Protein 8T32 (pdb70)

Sequence (125 aa):
KFVYKEEHPFEKRRSEGEKIRKKYPDRVPVIVEKAPKARIGDLDKKYLVPSDLTVGQFYFLIRKRIHLRAEDALFFFVNNVIPPTSATMGQLYQEHHEEDFFLYIAYSDESVYSEVDGWLIIDLP

Secondary structure (DSSP, 8-state):
--HHHHHS-HHHHHHHHHHHHHH-TTEEEEEEEEPTT--S---S---EEETT-BHHHHHHHHHHHHT--TT---EEEBTTBPPPTTSBHHHHHHHH--TTS-EEEEEESSS--/-EETTEEB----

Structure (mmCIF, N/CA/C/O backbone):
data_8T32
#
_entry.id   8T32
#
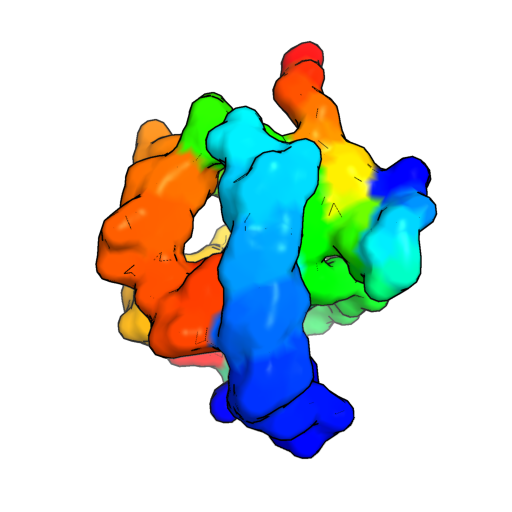_cell.length_a   44.179
_cell.length_b   44.179
_cell.length_c   128.859
_cell.angle_alpha   90.00
_cell.angle_beta   90.00
_cell.angle_gamma   90.00
#
_symmetry.space_group_name_H-M   'P 42 21 2'
#
loop_
_entity.id
_entity.type
_entity.pdbx_description
1 polymer 'Gamma-aminobutyric acid receptor-associated protein'
2 polymer 'LIR of DOR'
3 non-polymer 'TRIETHYLENE GLYCOL'
4 water water
#
loop_
_atom_site.group_PDB
_atom_site.id
_atom_site.type_symbol
_atom_site.label_atom_id
_atom_site.label_alt_id
_atom_site.label_comp_id
_atom_site.label_asym_id
_atom_site.label_entity_id
_atom_site.label_seq_id
_atom_site.pdbx_PDB_ins_code
_atom_site.Cartn_x
_atom_site.Cartn_y
_atom_site.Cartn_z
_atom_site.occupancy
_atom_site.B_iso_or_equiv
_atom_site.auth_seq_id
_atom_site.auth_comp_id
_atom_site.auth_asym_id
_atom_site.auth_atom_id
_atom_site.pdbx_PDB_model_num
ATOM 1 N N . LYS A 1 4 ? -4.259 -8.448 18.152 1.00 78.42 2 LYS A N 1
ATOM 2 C CA . LYS A 1 4 ? -3.995 -9.166 16.911 1.00 78.68 2 LYS A CA 1
ATOM 3 C C . LYS A 1 4 ? -3.055 -10.340 17.168 1.00 78.63 2 LYS A C 1
ATOM 4 O O . LYS A 1 4 ? -3.112 -11.360 16.479 1.00 81.11 2 LYS A O 1
ATOM 10 N N . PHE A 1 5 ? -2.192 -10.188 18.167 1.00 76.10 3 PHE A N 1
ATOM 11 C CA . PHE A 1 5 ? -1.252 -11.226 18.565 1.00 76.51 3 PHE A CA 1
ATOM 12 C C . PHE A 1 5 ? -1.837 -12.024 19.723 1.00 80.64 3 PHE A C 1
ATOM 13 O O . PHE A 1 5 ? -2.338 -11.444 20.692 1.00 80.86 3 PHE A O 1
ATOM 21 N N . VAL A 1 6 ? -1.771 -13.354 19.620 1.00 84.23 4 VAL A N 1
ATOM 22 C CA . VAL A 1 6 ? -2.251 -14.199 20.706 1.00 88.81 4 VAL A CA 1
ATOM 23 C C . VAL A 1 6 ? -1.370 -14.066 21.940 1.00 88.18 4 VAL A C 1
ATOM 24 O O . VAL A 1 6 ? -1.789 -14.441 23.041 1.00 91.56 4 VAL A O 1
ATOM 28 N N . TYR A 1 7 ? -0.155 -13.534 21.787 1.00 84.29 5 TYR A N 1
ATOM 29 C CA . TYR A 1 7 ? 0.692 -13.281 22.945 1.00 83.64 5 TYR A CA 1
ATOM 3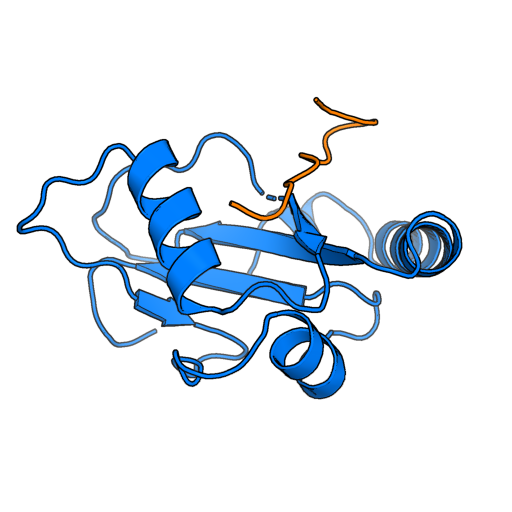0 C C . TYR A 1 7 ? 0.126 -12.167 23.815 1.00 82.07 5 TYR A C 1
ATOM 31 O O . TYR A 1 7 ? 0.270 -12.208 25.042 1.00 83.80 5 TYR A O 1
ATOM 40 N N . LYS A 1 8 ? -0.516 -11.168 23.204 1.00 79.28 6 LYS A N 1
ATOM 41 C CA . LYS A 1 8 ? -1.120 -10.093 23.984 1.00 78.41 6 LYS A CA 1
ATOM 42 C C . LYS A 1 8 ? -2.372 -10.560 24.714 1.00 83.23 6 LYS A C 1
ATOM 43 O O . LYS A 1 8 ? -2.704 -10.024 25.778 1.00 84.09 6 LYS A O 1
ATOM 49 N N . GLU A 1 9 ? -3.080 -11.545 24.162 1.00 86.72 7 GLU A N 1
ATOM 50 C CA . GLU A 1 9 ? -4.309 -12.012 24.791 1.00 91.71 7 GLU A CA 1
ATOM 51 C C . GLU A 1 9 ? -4.018 -12.964 25.944 1.00 95.40 7 GLU A C 1
ATOM 52 O O . GLU A 1 9 ? -4.735 -12.961 26.952 1.00 98.84 7 GLU A O 1
ATOM 58 N N . GLU A 1 10 ? -2.973 -13.778 25.818 1.00 95.06 8 GLU A N 1
ATOM 59 C CA . GLU A 1 10 ? -2.612 -14.740 26.849 1.00 99.01 8 GLU A CA 1
ATOM 60 C C . GLU A 1 10 ? -1.728 -14.145 27.938 1.00 96.32 8 GLU A C 1
ATOM 61 O O . GLU A 1 10 ? -1.522 -14.795 28.968 1.00 100.53 8 GLU A O 1
ATOM 67 N N . HIS A 1 11 ? -1.207 -12.936 27.739 1.00 89.80 9 HIS A N 1
ATOM 68 C CA . HIS A 1 11 ? -0.352 -12.275 28.721 1.00 86.94 9 HIS A CA 1
ATOM 69 C C . HIS A 1 11 ? -0.889 -10.869 28.945 1.00 83.19 9 HIS A C 1
ATOM 70 O O . HIS A 1 11 ? -0.963 -10.077 27.983 1.00 79.08 9 HIS A O 1
ATOM 77 N N . PRO A 1 12 ? -1.278 -10.511 30.170 1.00 84.65 10 PRO A N 1
ATOM 78 C CA . PRO A 1 12 ? -1.803 -9.163 30.412 1.00 81.96 10 PRO A CA 1
ATOM 79 C C . PRO A 1 12 ? -0.753 -8.101 30.129 1.00 73.32 10 PRO A C 1
ATOM 80 O O . PRO A 1 12 ? 0.453 -8.350 30.185 1.00 71.98 10 PRO A O 1
ATOM 84 N N . PHE A 1 13 ? -1.233 -6.894 29.817 1.00 87.36 11 PHE A N 1
ATOM 85 C CA . PHE A 1 13 ? -0.323 -5.806 29.470 1.00 85.56 11 PHE A CA 1
ATOM 86 C C . PHE A 1 13 ? 0.621 -5.481 30.621 1.00 88.40 11 PHE A C 1
ATOM 87 O O . PHE A 1 13 ? 1.785 -5.128 30.397 1.00 84.27 11 PHE A O 1
ATOM 95 N N . GLU A 1 14 ? 0.132 -5.582 31.859 1.00 92.99 12 GLU A N 1
ATOM 96 C CA . GLU A 1 14 ? 0.954 -5.234 33.013 1.00 96.67 12 GLU A CA 1
ATOM 97 C C . GLU A 1 14 ? 2.169 -6.145 33.120 1.00 95.09 12 GLU A C 1
ATOM 98 O O . GLU A 1 14 ? 3.278 -5.683 33.413 1.00 93.79 12 GLU A O 1
ATOM 104 N N . LYS A 1 15 ? 1.983 -7.445 32.878 1.00 91.47 13 LYS A N 1
ATOM 105 C CA . LYS A 1 15 ? 3.113 -8.366 32.918 1.00 90.56 13 LYS A CA 1
ATOM 106 C C . LYS A 1 15 ? 4.057 -8.133 31.747 1.00 85.88 13 LYS A C 1
ATOM 107 O O . LYS A 1 15 ? 5.278 -8.263 31.892 1.00 86.08 13 LYS A O 1
ATOM 113 N N . ARG A 1 16 ? 3.513 -7.786 30.579 1.00 82.11 14 ARG A N 1
ATOM 114 C CA . ARG A 1 16 ? 4.361 -7.526 29.420 1.00 77.92 14 ARG A CA 1
ATOM 115 C C . ARG A 1 16 ? 5.193 -6.267 29.625 1.00 79.10 14 ARG A C 1
ATOM 116 O O . ARG A 1 16 ? 6.404 -6.265 29.379 1.00 78.24 14 ARG A O 1
ATOM 124 N N . ARG A 1 17 ? 4.556 -5.185 30.077 1.00 81.54 15 ARG A N 1
ATOM 125 C CA . ARG A 1 17 ? 5.273 -3.929 30.272 1.00 83.26 15 ARG A CA 1
ATOM 126 C C . ARG A 1 17 ? 6.343 -4.066 31.347 1.00 87.02 15 ARG A C 1
ATOM 127 O O . ARG A 1 17 ? 7.446 -3.524 31.208 1.00 87.41 15 ARG A O 1
ATOM 135 N N . SER A 1 18 ? 6.038 -4.792 32.425 1.00 90.33 16 SER A N 1
ATOM 136 C CA . SER A 1 18 ? 7.029 -5.019 33.471 1.00 94.52 16 SER A CA 1
ATOM 137 C C . SER A 1 18 ? 8.207 -5.828 32.942 1.00 92.27 16 SER A C 1
ATOM 138 O O . SER A 1 18 ? 9.370 -5.457 33.141 1.00 94.24 16 SER A O 1
ATOM 141 N N . GLU A 1 19 ? 7.923 -6.942 32.259 1.00 94.40 17 GLU A N 1
ATOM 142 C CA . GLU A 1 19 ? 9.000 -7.754 31.703 1.00 93.13 17 GLU A CA 1
ATOM 143 C C . GLU A 1 19 ? 9.746 -7.014 30.600 1.00 90.49 17 GLU A C 1
ATOM 144 O O . GLU A 1 19 ? 10.965 -7.169 30.466 1.00 91.59 17 GLU A O 1
ATOM 150 N N . GLY A 1 20 ? 9.038 -6.206 29.807 1.00 87.28 18 GLY A N 1
ATOM 151 C CA . GLY A 1 20 ? 9.707 -5.428 28.775 1.00 84.89 18 GLY A CA 1
ATOM 152 C C . GLY A 1 20 ? 10.661 -4.400 29.351 1.00 88.94 18 GLY A C 1
ATOM 153 O O . GLY A 1 20 ? 11.736 -4.158 28.797 1.00 88.85 18 GLY A O 1
ATOM 154 N N . GLU A 1 21 ? 10.280 -3.784 30.471 1.00 93.20 19 GLU A N 1
ATOM 155 C CA . GLU A 1 21 ? 11.182 -2.866 31.159 1.00 97.43 19 GLU A CA 1
ATOM 156 C C . GLU A 1 21 ? 12.404 -3.602 31.695 1.00 100.72 19 GLU A C 1
ATOM 157 O O . GLU A 1 21 ? 13.531 -3.107 31.593 1.00 102.85 19 GLU A O 1
ATOM 163 N N . LYS A 1 22 ? 12.199 -4.796 32.256 1.00 94.50 20 LYS A N 1
ATOM 164 C CA . LYS A 1 22 ? 13.314 -5.554 32.817 1.00 97.84 20 LYS A CA 1
ATOM 165 C C . LYS A 1 22 ? 14.221 -6.107 31.724 1.00 94.39 20 LYS A C 1
ATOM 166 O O . LYS A 1 22 ? 15.443 -6.164 31.897 1.00 97.46 20 LYS A O 1
ATOM 172 N N . ILE A 1 23 ? 13.646 -6.518 30.592 1.00 88.54 21 ILE A N 1
ATOM 173 C CA . ILE A 1 23 ? 14.453 -7.092 29.518 1.00 85.40 21 ILE A CA 1
ATOM 174 C C . ILE A 1 23 ? 15.349 -6.030 28.891 1.00 85.50 21 ILE A C 1
ATOM 175 O O . ILE A 1 23 ? 16.514 -6.293 28.567 1.00 86.47 21 ILE A O 1
ATOM 180 N N . ARG A 1 24 ? 14.831 -4.810 28.723 1.00 85.05 22 ARG A N 1
ATOM 181 C CA . ARG A 1 24 ? 15.648 -3.720 28.203 1.00 85.94 22 ARG A CA 1
ATOM 182 C C . ARG A 1 24 ? 16.765 -3.322 29.160 1.00 92.60 22 ARG A C 1
ATOM 183 O O . ARG A 1 24 ? 17.720 -2.662 28.737 1.00 94.02 22 ARG A O 1
ATOM 191 N N . LYS A 1 25 ? 16.669 -3.706 30.433 1.00 97.21 23 LYS A N 1
ATOM 192 C CA . LYS A 1 25 ? 17.731 -3.457 31.402 1.00 104.64 23 LYS A CA 1
ATOM 193 C C . LYS A 1 25 ? 18.725 -4.609 31.479 1.00 106.27 23 LYS A C 1
ATOM 194 O O . LYS A 1 25 ? 19.925 -4.381 31.665 1.00 109.85 23 LYS A O 1
ATOM 200 N N . LYS A 1 26 ? 18.246 -5.847 31.341 1.00 103.32 24 LYS A N 1
ATOM 201 C CA . LYS A 1 26 ? 19.126 -7.007 31.433 1.00 105.76 24 LYS A CA 1
ATOM 202 C C . LYS A 1 26 ? 19.923 -7.227 30.154 1.00 103.47 24 LYS A C 1
ATOM 203 O O . LYS A 1 26 ? 21.052 -7.726 30.212 1.00 106.83 24 LYS A O 1
ATOM 209 N N . TYR A 1 27 ? 19.362 -6.866 29.001 1.00 97.33 25 TYR A N 1
ATOM 210 C CA . TYR A 1 27 ? 20.019 -7.033 27.705 1.00 94.02 25 TYR A CA 1
ATOM 211 C C . TYR A 1 27 ? 20.045 -5.683 27.002 1.00 92.70 25 TYR A C 1
ATOM 212 O O . TYR A 1 27 ? 19.240 -5.423 26.097 1.00 87.75 25 TYR A O 1
ATOM 221 N N . PRO A 1 28 ? 20.965 -4.794 27.391 1.00 97.93 26 PRO A N 1
ATOM 222 C CA . PRO A 1 28 ? 20.998 -3.458 26.775 1.00 97.25 26 PRO A CA 1
ATOM 223 C C . PRO A 1 28 ? 21.406 -3.468 25.313 1.00 93.31 26 PRO A C 1
ATOM 224 O O . PRO A 1 28 ? 21.044 -2.537 24.583 1.00 91.00 26 PRO A O 1
ATOM 228 N N . ASP A 1 29 ? 22.142 -4.481 24.861 1.00 92.85 27 ASP A N 1
ATOM 229 C CA . ASP A 1 29 ? 22.553 -4.587 23.468 1.00 89.37 27 ASP A CA 1
ATOM 230 C C . ASP A 1 29 ? 21.574 -5.392 22.622 1.00 8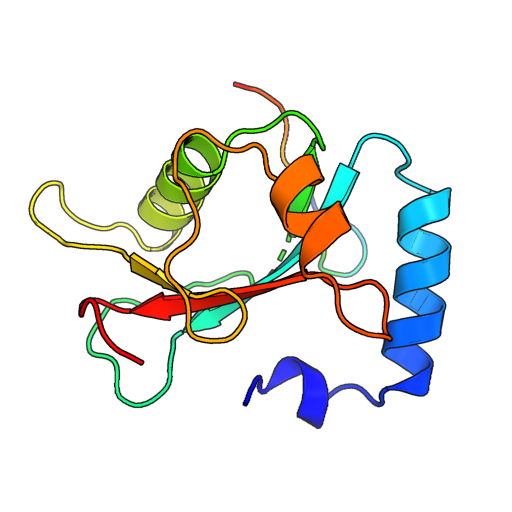2.49 27 ASP A C 1
ATOM 231 O O . ASP A 1 29 ? 21.859 -5.653 21.449 1.00 79.63 27 ASP A O 1
ATOM 236 N N . ARG A 1 30 ? 20.434 -5.786 23.184 1.00 80.24 28 ARG A N 1
ATOM 237 C CA . ARG A 1 30 ? 19.436 -6.564 22.466 1.00 74.38 28 ARG A CA 1
ATOM 238 C C . ARG A 1 30 ? 18.063 -5.933 22.647 1.00 71.83 28 ARG A C 1
ATOM 239 O O . ARG A 1 30 ? 17.837 -5.131 23.557 1.00 74.71 28 ARG A O 1
ATOM 247 N N . VAL A 1 31 ? 17.144 -6.305 21.760 1.00 66.81 29 VAL A N 1
ATOM 248 C CA . VAL A 1 31 ? 15.771 -5.809 21.806 1.00 64.52 29 VAL A CA 1
ATOM 249 C C . VAL A 1 31 ? 14.808 -6.992 21.785 1.00 61.64 29 VAL A C 1
ATOM 250 O O . VAL A 1 31 ? 15.036 -7.965 21.052 1.00 59.50 29 VAL A O 1
ATOM 254 N N . PRO A 1 32 ? 13.735 -6.964 22.580 1.00 62.04 30 PRO A N 1
ATOM 255 C CA . PRO A 1 32 ? 12.778 -8.082 22.580 1.00 60.24 30 PRO A CA 1
ATOM 256 C C . PRO A 1 32 ? 11.799 -7.969 21.418 1.00 56.40 30 PRO A C 1
ATOM 257 O O . PRO A 1 32 ? 11.228 -6.905 21.170 1.00 55.88 30 PRO A O 1
ATOM 261 N N . VAL A 1 33 ? 11.602 -9.081 20.709 1.00 54.23 31 VAL A N 1
ATOM 262 C CA . VAL A 1 33 ? 10.735 -9.134 19.538 1.00 51.11 31 VAL A CA 1
ATOM 263 C C . VAL A 1 33 ? 9.787 -10.317 19.675 1.00 50.94 31 VAL A C 1
ATOM 264 O O . VAL A 1 33 ? 10.200 -11.414 20.067 1.00 52.04 31 VAL A O 1
ATOM 268 N N . ILE A 1 34 ? 8.514 -10.093 19.354 1.00 50.10 32 ILE A N 1
ATOM 269 C CA . ILE A 1 34 ? 7.501 -11.143 19.323 1.00 57.20 32 ILE A CA 1
ATOM 270 C C . ILE A 1 34 ? 7.055 -11.313 17.876 1.00 54.26 32 ILE A C 1
ATOM 271 O O . ILE A 1 34 ? 6.604 -10.351 17.240 1.00 54.75 32 ILE A O 1
ATOM 276 N N . VAL A 1 35 ? 7.182 -12.532 17.356 1.00 52.77 33 VAL A N 1
ATOM 277 C CA . VAL A 1 35 ? 6.901 -12.834 15.955 1.00 49.04 33 VAL A CA 1
ATOM 278 C C . VAL A 1 35 ? 5.817 -13.900 15.899 1.00 49.81 33 VAL A C 1
ATOM 279 O O . VAL A 1 35 ? 5.991 -14.998 16.441 1.00 51.78 33 VAL A O 1
ATOM 283 N N . GLU A 1 36 ? 4.704 -13.580 15.243 1.00 49.81 34 GLU A N 1
ATOM 284 C CA . GLU A 1 36 ? 3.611 -14.519 15.041 1.00 51.79 34 GLU A CA 1
ATOM 285 C C . GLU A 1 36 ? 3.160 -14.471 13.588 1.00 51.43 34 GLU A C 1
ATOM 286 O O . GLU A 1 36 ? 3.437 -13.515 12.862 1.00 49.69 34 GLU A O 1
ATOM 292 N N . LYS A 1 37 ? 2.452 -15.516 13.170 1.00 53.87 35 LYS A N 1
ATOM 293 C CA . LYS A 1 37 ? 1.947 -15.573 11.806 1.00 54.66 35 LYS A CA 1
ATOM 294 C C . LYS A 1 37 ? 0.763 -14.629 11.646 1.00 56.13 35 LYS A C 1
ATOM 295 O O . LYS A 1 37 ? -0.140 -14.599 12.490 1.00 58.31 35 LYS A O 1
ATOM 301 N N . ALA A 1 38 ? 0.771 -13.855 10.563 1.00 59.64 36 ALA A N 1
ATOM 302 C CA . ALA A 1 38 ? -0.305 -12.912 10.312 1.00 61.52 36 ALA A CA 1
ATOM 303 C C . ALA A 1 38 ? -1.625 -13.658 10.124 1.00 66.18 36 ALA A C 1
ATOM 304 O O . ALA A 1 38 ? -1.642 -14.793 9.637 1.00 68.03 36 ALA A O 1
ATOM 306 N N . PRO A 1 39 ? -2.745 -13.050 10.515 1.00 68.84 37 PRO A N 1
ATOM 307 C CA . PRO A 1 39 ? -4.039 -13.721 10.346 1.00 74.03 37 PRO A CA 1
ATOM 308 C C . PRO A 1 39 ? -4.354 -13.956 8.876 1.00 76.41 37 PRO A C 1
ATOM 309 O O . PRO A 1 39 ? -4.009 -13.148 8.011 1.00 75.22 37 PRO A O 1
ATOM 313 N N . LYS A 1 40 ? -5.008 -15.088 8.602 1.00 80.56 38 LYS A N 1
ATOM 314 C CA . LYS A 1 40 ? -5.416 -15.469 7.247 1.00 84.31 38 LYS A CA 1
ATOM 315 C C . LYS A 1 40 ? -4.213 -15.554 6.309 1.00 80.65 38 LYS A C 1
ATOM 316 O O . LYS A 1 40 ? -4.214 -15.008 5.204 1.00 81.62 38 LYS A O 1
ATOM 322 N N . ALA A 1 41 ? -3.176 -16.253 6.763 1.00 76.96 39 ALA A N 1
ATOM 323 C CA . ALA A 1 41 ? -1.974 -16.479 5.977 1.00 73.86 39 ALA A CA 1
ATOM 324 C C . ALA A 1 41 ? -1.818 -17.966 5.693 1.00 76.56 39 ALA A C 1
ATOM 325 O O . ALA A 1 41 ? -2.267 -18.814 6.470 1.00 78.85 39 ALA A O 1
ATOM 327 N N . ARG A 1 42 ? -1.176 -18.273 4.569 1.00 76.78 40 ARG A N 1
ATOM 328 C CA . ARG A 1 42 ? -0.972 -19.646 4.110 1.00 80.36 40 ARG A CA 1
ATOM 329 C C . ARG A 1 42 ? 0.532 -19.880 3.992 1.00 76.52 40 ARG A C 1
ATOM 330 O O . ARG A 1 42 ? 1.116 -19.748 2.914 1.00 76.95 40 ARG A O 1
ATOM 338 N N . ILE A 1 43 ? 1.156 -20.234 5.115 1.00 73.44 41 ILE A N 1
ATOM 339 C CA . ILE A 1 43 ? 2.602 -20.417 5.180 1.00 70.18 41 ILE A CA 1
ATOM 340 C C . ILE A 1 43 ? 2.901 -21.285 6.396 1.00 70.37 41 ILE A C 1
ATOM 341 O O . ILE A 1 43 ? 2.057 -21.453 7.278 1.00 71.70 41 ILE A O 1
ATOM 346 N N . GLY A 1 44 ? 4.109 -21.848 6.438 1.00 70.01 42 GLY A N 1
ATOM 347 C CA . GLY A 1 44 ? 4.464 -22.761 7.508 1.00 71.95 42 GLY A CA 1
ATOM 348 C C . GLY A 1 44 ? 4.478 -22.093 8.870 1.00 68.26 42 GLY A C 1
ATOM 349 O O . GLY A 1 44 ? 4.601 -20.874 9.006 1.00 63.92 42 GLY A O 1
ATOM 350 N N . ASP A 1 45 ? 4.356 -22.927 9.900 1.00 71.01 43 ASP A N 1
ATOM 351 C CA . ASP A 1 45 ? 4.286 -22.449 11.273 1.00 69.11 43 ASP A CA 1
ATOM 352 C C . ASP A 1 45 ? 5.670 -22.102 11.809 1.00 66.39 43 ASP A C 1
ATOM 353 O O . ASP A 1 45 ? 6.684 -22.674 11.399 1.00 67.55 43 ASP A O 1
ATOM 358 N N . LEU A 1 46 ? 5.700 -21.152 12.737 1.00 65.26 44 LEU A N 1
ATOM 359 C CA . LEU A 1 46 ? 6.917 -20.757 13.433 1.00 63.83 44 LEU A CA 1
ATOM 360 C C . LEU A 1 46 ? 6.877 -21.315 14.849 1.00 66.75 44 LEU A C 1
ATOM 361 O O . LEU A 1 46 ? 5.908 -21.089 15.583 1.00 67.79 44 LEU A O 1
ATOM 366 N N . ASP A 1 47 ? 7.929 -22.041 15.229 1.00 68.80 45 ASP A N 1
ATOM 367 C CA . ASP A 1 47 ? 7.920 -22.747 16.507 1.00 72.87 45 ASP A CA 1
ATOM 368 C C . ASP A 1 47 ? 8.048 -21.782 17.681 1.00 71.84 45 ASP A C 1
ATOM 369 O O . ASP A 1 47 ? 7.227 -21.803 18.606 1.00 74.24 45 ASP A O 1
ATOM 374 N N . LYS A 1 48 ? 9.071 -20.933 17.669 1.00 69.47 46 LYS A N 1
ATOM 375 C CA . LYS A 1 48 ? 9.326 -20.001 18.759 1.00 69.19 46 LYS A CA 1
ATOM 376 C C . LYS A 1 48 ? 8.897 -18.599 18.354 1.00 64.63 46 LYS A C 1
ATOM 377 O O . LYS A 1 48 ? 9.057 -18.202 17.196 1.00 61.69 46 LYS A O 1
ATOM 383 N N . LYS A 1 49 ? 8.356 -17.848 19.309 1.00 64.65 47 LYS A N 1
ATOM 384 C CA . LYS A 1 49 ? 7.825 -16.522 18.999 1.00 61.66 47 LYS A CA 1
ATOM 385 C C . LYS A 1 49 ? 8.542 -15.393 19.735 1.00 61.10 47 LYS A C 1
ATOM 386 O O . LYS A 1 49 ? 8.365 -14.223 19.400 1.00 58.67 47 LYS A O 1
ATOM 404 N N . TYR A 1 51 ? 11.967 -13.587 20.755 1.00 63.20 49 TYR A N 1
ATOM 405 C CA . TYR A 1 51 ? 13.344 -13.439 20.290 1.00 63.25 49 TYR A CA 1
ATOM 406 C C . TYR A 1 51 ? 14.057 -12.244 20.923 1.00 65.26 49 TYR A C 1
ATOM 407 O O . TYR A 1 51 ? 13.530 -11.132 20.945 1.00 63.84 49 TYR A O 1
ATOM 416 N N . LEU A 1 52 ? 15.263 -12.482 21.430 1.00 69.33 50 LEU A N 1
ATOM 417 C CA . LEU A 1 52 ? 16.147 -11.432 21.933 1.00 72.56 50 LEU A CA 1
ATOM 418 C C . LEU A 1 52 ? 17.263 -11.261 20.906 1.00 72.15 50 LEU A C 1
ATOM 419 O O . LEU A 1 52 ? 18.276 -11.961 20.947 1.00 75.58 50 LEU A O 1
ATOM 424 N N . VAL A 1 53 ? 17.072 -10.324 19.983 1.00 68.84 51 VAL A N 1
ATOM 425 C CA . VAL A 1 53 ? 17.990 -10.152 18.859 1.00 67.86 51 VAL A CA 1
ATOM 426 C C . VAL A 1 53 ? 18.865 -8.925 19.093 1.00 70.85 51 VAL A C 1
ATOM 427 O O . VAL A 1 53 ? 18.409 -7.947 19.704 1.00 71.60 51 VAL A O 1
ATOM 431 N N . PRO A 1 54 ? 20.122 -8.937 18.644 1.00 73.54 52 PRO A N 1
ATOM 432 C CA . PRO A 1 54 ? 20.996 -7.780 18.866 1.00 77.76 52 PRO A CA 1
ATOM 433 C C . PRO A 1 54 ? 20.450 -6.524 18.203 1.00 74.77 52 PRO A C 1
ATOM 434 O O . PRO A 1 54 ? 19.807 -6.574 17.151 1.00 67.85 52 PRO A O 1
ATOM 438 N N . SER A 1 55 ? 20.722 -5.382 18.838 1.00 78.89 53 SER A N 1
ATOM 439 C CA . SER A 1 55 ? 20.222 -4.107 18.338 1.00 77.34 53 SER A CA 1
ATOM 440 C C . SER A 1 55 ? 20.804 -3.742 16.978 1.00 76.15 53 SER A C 1
ATOM 441 O O . SER A 1 55 ? 20.192 -2.956 16.249 1.00 73.41 53 SER A O 1
ATOM 444 N N . ASP A 1 56 ? 21.961 -4.293 16.615 1.00 78.75 54 ASP A N 1
ATOM 445 C CA . ASP A 1 56 ? 22.600 -3.992 15.342 1.00 78.36 54 ASP A CA 1
ATOM 446 C C . ASP A 1 56 ? 22.384 -5.081 14.299 1.00 73.87 54 ASP A C 1
ATOM 447 O O . ASP A 1 56 ? 23.005 -5.036 13.232 1.00 73.87 54 ASP A O 1
ATOM 452 N N . LEU A 1 57 ? 21.529 -6.058 14.584 1.00 70.70 55 LEU A N 1
ATOM 453 C CA . LEU A 1 57 ? 21.169 -7.049 13.580 1.00 66.79 55 LEU A CA 1
ATOM 454 C C . LEU A 1 57 ? 20.207 -6.424 12.578 1.00 62.44 55 LEU A C 1
ATOM 455 O O . LEU A 1 57 ? 19.258 -5.735 12.964 1.00 61.14 55 LEU A O 1
ATOM 460 N N . THR A 1 58 ? 20.457 -6.650 11.291 1.00 60.81 56 THR A N 1
ATOM 461 C CA . THR A 1 58 ? 19.598 -6.070 10.271 1.00 57.49 56 THR A CA 1
ATOM 462 C C . THR A 1 58 ? 18.282 -6.838 10.183 1.00 53.87 56 THR A C 1
ATOM 463 O O . THR A 1 58 ? 18.160 -7.973 10.650 1.00 53.97 56 THR A O 1
ATOM 467 N N . VAL A 1 59 ? 17.285 -6.191 9.576 1.00 51.48 57 VAL A N 1
ATOM 468 C CA . VAL A 1 59 ? 15.997 -6.843 9.364 1.00 48.82 57 VAL A CA 1
ATOM 469 C C . VAL A 1 59 ? 16.147 -8.016 8.403 1.00 48.59 57 VAL A C 1
ATOM 470 O O . VAL A 1 59 ? 15.488 -9.052 8.557 1.00 47.62 57 VAL A O 1
ATOM 474 N N . GLY A 1 60 ? 17.023 -7.879 7.405 1.00 50.18 58 GLY A N 1
ATOM 475 C CA . GLY A 1 60 ? 17.233 -8.964 6.462 1.00 50.56 58 GLY A CA 1
ATOM 476 C C . GLY A 1 60 ? 17.868 -10.186 7.099 1.00 52.37 58 GLY A C 1
ATOM 477 O O . GLY A 1 60 ? 17.570 -11.321 6.714 1.00 52.67 58 GLY A O 1
ATOM 478 N N . GLN A 1 61 ? 18.762 -9.975 8.068 1.00 54.30 59 GLN A N 1
ATOM 479 C CA . GLN A 1 61 ? 19.331 -11.101 8.800 1.00 56.30 59 GLN A CA 1
ATOM 480 C C . GLN A 1 61 ? 18.280 -11.770 9.679 1.00 54.71 59 GLN A C 1
ATOM 481 O O . GLN A 1 61 ? 18.227 -13.003 9.768 1.00 55.84 59 GLN A O 1
ATOM 487 N N . PHE A 1 62 ? 17.434 -10.974 10.333 1.00 52.76 60 PHE A N 1
ATOM 488 C CA . PHE A 1 62 ? 16.319 -11.547 11.079 1.00 51.93 60 PHE A CA 1
ATOM 489 C C . PHE A 1 62 ? 15.337 -12.240 10.143 1.00 50.23 60 PHE A C 1
ATOM 490 O O . PHE A 1 62 ? 14.779 -13.290 10.484 1.00 50.52 60 PHE A O 1
ATOM 498 N N . TYR A 1 63 ? 15.108 -11.660 8.962 1.00 49.08 61 TYR A N 1
ATOM 499 C CA . TYR A 1 63 ? 14.342 -12.342 7.924 1.00 48.53 61 TYR A CA 1
ATOM 500 C C . TYR A 1 63 ? 14.900 -13.736 7.663 1.00 50.52 61 TYR A C 1
ATOM 501 O O . TYR A 1 63 ? 14.161 -14.727 7.656 1.00 50.75 61 TYR A O 1
ATOM 510 N N . PHE A 1 64 ? 16.216 -13.826 7.447 1.00 52.81 62 PHE A N 1
ATOM 511 C CA . PHE A 1 64 ? 16.846 -15.111 7.159 1.00 56.13 62 PHE A CA 1
ATOM 512 C C . PHE A 1 64 ? 16.700 -16.079 8.328 1.00 58.13 62 PHE A C 1
ATOM 513 O O . PHE A 1 64 ? 16.509 -17.284 8.125 1.00 60.41 62 PHE A O 1
ATOM 521 N N . LEU A 1 65 ? 16.788 -15.572 9.560 1.00 57.83 63 LEU A N 1
ATOM 522 C CA . LEU A 1 65 ? 16.661 -16.444 10.726 1.00 59.81 63 LEU A CA 1
ATOM 523 C C . LEU A 1 65 ? 15.262 -17.037 10.821 1.00 58.07 63 LEU A C 1
ATOM 524 O O . LEU A 1 65 ? 15.102 -18.234 11.085 1.00 60.62 63 LEU A O 1
ATOM 529 N N . ILE A 1 66 ? 14.234 -16.214 10.609 1.00 54.42 64 ILE A N 1
ATOM 530 C CA . ILE A 1 66 ? 12.864 -16.712 10.669 1.00 53.71 64 ILE A CA 1
ATOM 531 C C . ILE A 1 66 ? 12.579 -17.633 9.488 1.00 54.35 64 ILE A C 1
ATOM 532 O O . ILE A 1 66 ? 11.845 -18.620 9.620 1.00 55.30 64 ILE A O 1
ATOM 537 N N . ARG A 1 67 ? 13.156 -17.333 8.321 1.00 53.92 65 ARG A N 1
ATOM 538 C CA . ARG A 1 67 ? 13.006 -18.216 7.167 1.00 55.55 65 ARG A CA 1
ATOM 539 C C . ARG A 1 67 ? 13.502 -19.620 7.484 1.00 59.70 65 ARG A C 1
ATOM 540 O O . ARG A 1 67 ? 12.839 -20.615 7.165 1.00 62.01 65 ARG A O 1
ATOM 548 N N . LYS A 1 68 ? 14.672 -19.719 8.117 1.00 61.60 66 LYS A N 1
ATOM 549 C CA . LYS A 1 68 ? 15.249 -21.027 8.407 1.00 66.91 66 LYS A CA 1
ATOM 550 C C . LYS A 1 68 ? 14.412 -21.792 9.428 1.00 68.45 66 LYS A C 1
ATOM 551 O O . LYS A 1 68 ? 14.273 -23.016 9.328 1.00 72.99 66 LYS A O 1
ATOM 557 N N . ARG A 1 69 ? 13.842 -21.091 10.411 1.00 65.61 67 ARG A N 1
ATOM 558 C CA . ARG A 1 69 ? 13.047 -21.773 11.430 1.00 67.57 67 ARG A CA 1
ATOM 559 C C . ARG A 1 69 ? 11.723 -22.278 10.869 1.00 68.10 67 ARG A C 1
ATOM 560 O O . ARG A 1 69 ? 11.235 -23.332 11.294 1.00 71.83 67 ARG A O 1
ATOM 568 N N . ILE A 1 70 ? 11.124 -21.546 9.926 1.00 65.25 68 ILE A N 1
ATOM 569 C CA . ILE A 1 70 ? 9.945 -22.045 9.219 1.00 66.80 68 ILE A CA 1
ATOM 570 C C . ILE A 1 70 ? 10.313 -23.081 8.169 1.00 70.89 68 ILE A C 1
ATOM 571 O O . ILE A 1 70 ? 9.424 -23.763 7.643 1.00 73.89 68 ILE A O 1
ATOM 576 N N . HIS A 1 71 ? 11.606 -23.236 7.872 1.00 69.12 69 HIS A N 1
ATOM 577 C CA . HIS A 1 71 ? 12.092 -24.191 6.873 1.00 74.24 69 HIS A CA 1
ATOM 578 C C . HIS A 1 71 ? 11.517 -23.881 5.492 1.00 72.79 69 HIS A C 1
ATOM 579 O O . HIS A 1 71 ? 11.108 -24.778 4.752 1.00 75.63 69 HIS A O 1
ATOM 586 N N . LEU A 1 72 ? 11.486 -22.598 5.144 1.00 68.81 70 LEU A N 1
ATOM 587 C CA . LEU A 1 72 ? 10.961 -22.186 3.852 1.00 67.51 70 LEU A CA 1
ATOM 588 C C . LEU A 1 72 ? 11.897 -22.611 2.728 1.00 72.91 70 LEU A C 1
ATOM 589 O O . LEU A 1 72 ? 13.116 -22.690 2.896 1.00 76.35 70 LEU A O 1
ATOM 594 N N . ARG A 1 73 ? 11.309 -22.897 1.571 1.00 74.41 71 ARG A N 1
ATOM 595 C CA . ARG A 1 73 ? 12.104 -23.158 0.385 1.00 79.53 71 ARG A CA 1
ATOM 596 C C . ARG A 1 73 ? 12.655 -21.846 -0.171 1.00 77.31 71 ARG A C 1
ATOM 597 O O . ARG A 1 73 ? 12.234 -20.751 0.210 1.00 71.88 71 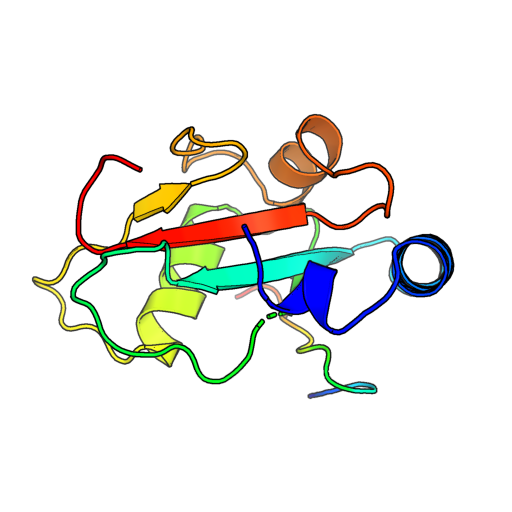ARG A O 1
ATOM 605 N N . ALA A 1 74 ? 13.618 -21.967 -1.087 1.00 82.27 72 ALA A N 1
ATOM 606 C CA . ALA A 1 74 ? 14.213 -20.780 -1.690 1.00 81.29 72 ALA A CA 1
ATOM 607 C C . ALA A 1 74 ? 13.210 -19.989 -2.518 1.00 77.31 72 ALA A C 1
ATOM 608 O O . ALA A 1 74 ? 13.399 -18.785 -2.718 1.00 74.46 72 ALA A O 1
ATOM 610 N N . GLU A 1 75 ? 12.148 -20.635 -2.995 1.00 77.61 73 GLU A N 1
ATOM 611 C CA . GLU A 1 7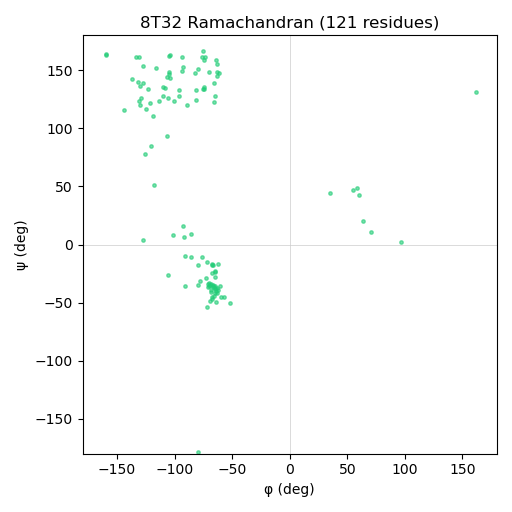5 ? 11.135 -19.987 -3.817 1.00 74.79 73 GLU A CA 1
ATOM 612 C C . GLU A 1 75 ? 9.985 -19.404 -3.008 1.00 68.87 73 GLU A C 1
ATOM 613 O O . GLU A 1 75 ? 9.163 -18.674 -3.572 1.00 66.17 73 GLU A O 1
ATOM 619 N N . ASP A 1 76 ? 9.902 -19.705 -1.716 1.00 67.20 74 ASP A N 1
ATOM 620 C CA . ASP A 1 76 ? 8.800 -19.221 -0.898 1.00 62.50 74 ASP A CA 1
ATOM 621 C C . ASP A 1 76 ? 9.057 -17.796 -0.424 1.00 58.53 74 ASP A C 1
ATOM 622 O O . ASP A 1 76 ? 10.197 -17.392 -0.180 1.00 59.32 74 ASP A O 1
ATOM 627 N N . ALA A 1 77 ? 7.975 -17.038 -0.288 1.00 54.88 75 ALA A N 1
ATOM 628 C CA . ALA A 1 77 ? 8.051 -15.659 0.161 1.00 51.54 75 ALA A CA 1
ATOM 629 C C . ALA A 1 77 ? 7.876 -15.569 1.671 1.00 49.27 75 ALA A C 1
ATOM 630 O O . ALA A 1 77 ? 7.230 -16.412 2.297 1.00 49.08 75 ALA A O 1
ATOM 632 N N . LEU A 1 78 ? 8.467 -14.527 2.251 1.00 47.71 76 LEU A N 1
ATOM 633 C CA . LEU A 1 78 ? 8.250 -14.183 3.649 1.00 45.69 76 LEU A CA 1
ATOM 634 C C . LEU A 1 78 ? 8.262 -12.668 3.757 1.00 43.36 76 LEU A C 1
ATOM 635 O O . LEU A 1 78 ? 9.280 -12.034 3.468 1.00 44.19 76 LEU A O 1
ATOM 640 N N . PHE A 1 79 ? 7.129 -12.093 4.147 1.00 41.07 77 PHE A N 1
ATOM 641 C CA . PHE A 1 79 ? 7.003 -10.663 4.387 1.00 39.71 77 PHE A CA 1
ATOM 642 C C . PHE A 1 79 ? 6.828 -10.434 5.879 1.00 39.34 77 PHE A C 1
ATOM 643 O O . PHE A 1 79 ? 6.059 -11.146 6.529 1.00 39.16 77 PHE A O 1
ATOM 651 N N . PHE A 1 80 ? 7.542 -9.451 6.418 1.00 39.51 78 PHE A N 1
ATOM 652 C CA . PHE A 1 80 ? 7.300 -8.981 7.772 1.00 39.33 78 PHE A CA 1
ATOM 653 C C . PHE A 1 80 ? 6.347 -7.794 7.740 1.00 39.33 78 PHE A C 1
ATOM 654 O O . PHE A 1 80 ? 6.319 -7.020 6.779 1.00 39.30 78 PHE A O 1
ATOM 662 N N . PHE A 1 81 ? 5.555 -7.665 8.801 1.00 39.52 79 PHE A N 1
ATOM 663 C CA . PHE A 1 81 ? 4.678 -6.516 8.994 1.00 40.04 79 PHE A CA 1
ATOM 664 C C . PHE A 1 81 ? 4.890 -5.987 10.403 1.00 41.51 79 PHE A C 1
ATOM 665 O O . PHE A 1 81 ? 4.750 -6.735 11.376 1.00 42.28 79 PHE A O 1
ATOM 673 N N . VAL A 1 82 ? 5.237 -4.708 10.509 1.00 42.07 80 VAL A N 1
ATOM 674 C CA . VAL A 1 82 ? 5.359 -4.018 11.786 1.00 44.22 80 VAL A CA 1
ATOM 675 C C . VAL A 1 82 ? 4.354 -2.877 11.762 1.00 45.86 80 VAL A C 1
ATOM 676 O O . VAL A 1 82 ? 4.526 -1.906 11.013 1.00 45.94 80 VAL A O 1
ATOM 680 N N . ASN A 1 83 ? 3.301 -2.995 12.573 1.00 47.59 81 ASN A N 1
ATOM 681 C CA . ASN A 1 83 ? 2.186 -2.047 12.562 1.00 49.86 81 ASN A CA 1
ATOM 682 C C . ASN A 1 83 ? 1.597 -1.917 11.157 1.00 48.15 81 ASN A C 1
ATOM 683 O O . ASN A 1 83 ? 1.373 -0.815 10.653 1.00 48.55 81 ASN A O 1
ATOM 688 N N . ASN A 1 84 ? 1.364 -3.068 10.522 1.00 46.43 82 ASN A N 1
ATOM 689 C CA . ASN A 1 84 ? 0.744 -3.220 9.206 1.00 46.11 82 ASN A CA 1
ATOM 690 C C . ASN A 1 84 ? 1.622 -2.749 8.053 1.00 44.55 82 ASN A C 1
ATOM 691 O O . ASN A 1 84 ? 1.133 -2.648 6.922 1.00 44.62 82 ASN A O 1
ATOM 696 N N . VAL A 1 85 ? 2.900 -2.469 8.290 1.00 43.59 83 VAL A N 1
ATOM 697 C CA . VAL A 1 85 ? 3.792 -1.941 7.265 1.00 43.02 83 VAL A CA 1
ATOM 698 C C . VAL A 1 85 ? 4.990 -2.868 7.131 1.00 41.76 83 VAL A C 1
ATOM 699 O O . VAL A 1 85 ? 5.580 -3.278 8.137 1.00 42.25 83 VAL A O 1
ATOM 703 N N . ILE A 1 86 ? 5.342 -3.200 5.893 1.00 40.80 84 ILE A N 1
ATOM 704 C CA . ILE A 1 86 ? 6.560 -3.954 5.614 1.00 39.98 84 ILE A CA 1
ATOM 705 C C . ILE A 1 86 ? 7.741 -3.070 5.996 1.00 40.88 84 ILE A C 1
ATOM 706 O O . ILE A 1 86 ? 7.862 -1.944 5.491 1.00 41.50 84 ILE A O 1
ATOM 711 N N . PRO A 1 87 ? 8.618 -3.521 6.886 1.00 41.33 85 PRO A N 1
ATOM 712 C CA . PRO A 1 87 ? 9.710 -2.668 7.353 1.00 42.76 85 PRO A CA 1
ATOM 713 C C . PRO A 1 87 ? 10.783 -2.521 6.290 1.00 43.05 85 PRO A C 1
ATOM 714 O O . PRO A 1 87 ? 10.880 -3.352 5.375 1.00 41.40 85 PRO A O 1
ATOM 718 N N . PRO A 1 88 ? 11.606 -1.475 6.375 1.00 45.74 86 PRO A N 1
ATOM 719 C CA . PRO A 1 88 ? 12.781 -1.394 5.497 1.00 48.11 86 PRO A CA 1
ATOM 720 C C . PRO A 1 88 ? 13.751 -2.520 5.820 1.00 49.78 8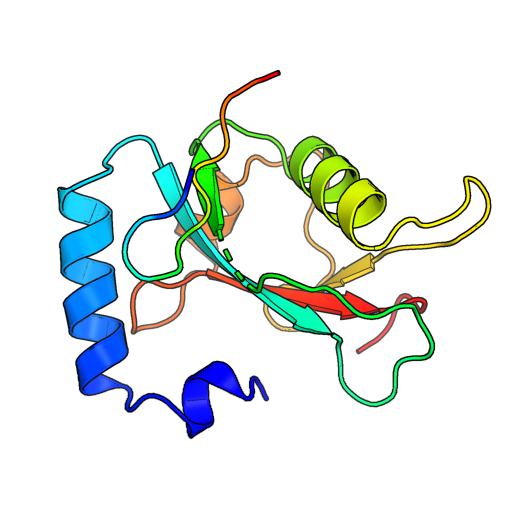6 PRO A C 1
ATOM 721 O O . PRO A 1 88 ? 14.133 -2.715 6.977 1.00 50.53 86 PRO A O 1
ATOM 725 N N . THR A 1 89 ? 14.143 -3.267 4.787 1.00 50.52 87 THR A N 1
ATOM 726 C CA . THR A 1 89 ? 15.010 -4.420 5.006 1.00 52.59 87 THR A CA 1
ATOM 727 C C . THR A 1 89 ? 16.419 -3.994 5.406 1.00 56.37 87 THR A C 1
ATOM 728 O O . THR A 1 89 ? 17.071 -4.682 6.200 1.00 58.31 87 THR A O 1
ATOM 732 N N . SER A 1 90 ? 16.893 -2.859 4.892 1.00 57.94 88 SER A N 1
ATOM 733 C CA . SER A 1 90 ? 18.229 -2.375 5.219 1.00 62.30 88 SER A CA 1
ATOM 734 C C . SER A 1 90 ? 18.342 -1.856 6.648 1.00 62.99 88 SER A C 1
ATOM 735 O O . SER A 1 90 ? 19.464 -1.682 7.138 1.00 67.06 88 SER A O 1
ATOM 738 N N . ALA A 1 91 ? 17.224 -1.603 7.323 1.00 59.69 89 ALA A N 1
ATOM 739 C CA . ALA A 1 91 ? 17.275 -1.102 8.687 1.00 60.40 89 ALA A CA 1
ATOM 740 C C . ALA A 1 91 ? 17.699 -2.207 9.652 1.00 60.94 89 ALA A C 1
ATOM 741 O O . ALA A 1 91 ? 17.632 -3.401 9.346 1.00 60.02 89 ALA A O 1
ATOM 743 N N . THR A 1 92 ? 18.150 -1.793 10.830 1.00 62.87 90 THR A N 1
ATOM 744 C CA . THR A 1 92 ? 18.507 -2.735 11.879 1.00 63.83 90 THR A CA 1
ATOM 745 C C . THR A 1 92 ? 17.317 -2.968 12.805 1.00 60.64 90 THR A C 1
ATOM 746 O O . THR A 1 92 ? 16.367 -2.182 12.850 1.00 58.47 90 THR A O 1
ATOM 750 N N . MET A 1 93 ? 17.378 -4.075 13.550 1.00 60.85 91 MET A N 1
ATOM 751 C CA . MET A 1 93 ? 16.315 -4.373 14.502 1.00 58.58 91 MET A CA 1
ATOM 752 C C . MET A 1 93 ? 16.254 -3.333 15.612 1.00 60.42 91 MET A C 1
ATOM 753 O O 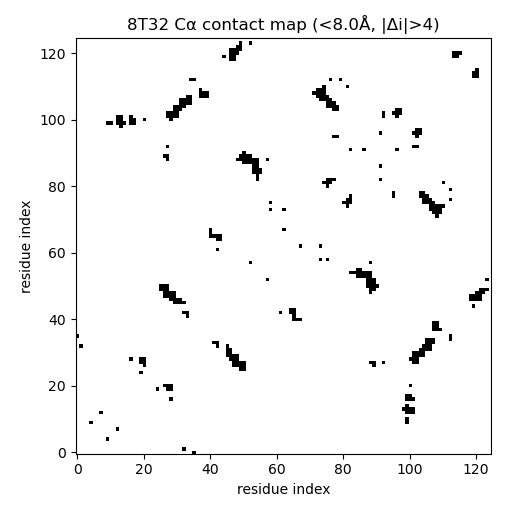. MET A 1 93 ? 15.184 -3.099 16.184 1.00 58.99 91 MET A O 1
ATOM 758 N N . GLY A 1 94 ? 17.385 -2.699 15.928 1.00 64.39 92 GLY A N 1
ATOM 759 C CA . GLY A 1 94 ? 17.365 -1.623 16.907 1.00 67.11 92 GLY A CA 1
ATOM 760 C C . GLY A 1 94 ? 16.604 -0.409 16.408 1.00 66.05 92 GLY A C 1
ATOM 761 O O . GLY A 1 94 ? 15.792 0.172 17.135 1.00 66.09 92 GLY A O 1
ATOM 762 N N . GLN A 1 95 ? 16.860 -0.008 15.159 1.00 65.63 93 GLN A N 1
ATOM 763 C CA . GLN A 1 95 ? 16.088 1.071 14.551 1.00 64.70 93 GLN A CA 1
ATOM 764 C C . GLN A 1 95 ? 14.609 0.714 14.494 1.00 60.83 93 GLN A C 1
ATOM 765 O O . GLN A 1 95 ? 13.745 1.531 14.835 1.00 60.94 93 GLN A O 1
ATOM 771 N N . LEU A 1 96 ? 14.301 -0.512 14.065 1.00 58.05 94 LEU A N 1
ATOM 772 C CA . LEU A 1 96 ? 12.913 -0.955 14.006 1.00 55.10 94 LEU A CA 1
ATOM 773 C C . LEU A 1 96 ? 12.280 -0.962 15.391 1.00 56.38 94 LEU A C 1
ATOM 774 O O . LEU A 1 96 ? 11.111 -0.591 15.551 1.00 55.58 94 LEU A O 1
ATOM 779 N N . TYR A 1 97 ? 13.038 -1.378 16.406 1.00 58.98 95 TYR A N 1
ATOM 780 C CA . TYR A 1 97 ? 12.514 -1.384 17.767 1.00 60.78 95 TYR A CA 1
ATOM 781 C C . TYR A 1 97 ? 12.316 0.034 18.285 1.00 64.69 95 TYR A C 1
ATOM 782 O O . TYR A 1 97 ? 11.252 0.366 18.820 1.00 65.03 95 TYR A O 1
ATOM 791 N N . GLN A 1 98 ? 13.333 0.885 18.133 1.00 68.47 96 GLN A N 1
ATOM 792 C CA . GLN A 1 98 ? 13.275 2.231 18.694 1.00 73.43 96 GLN A CA 1
ATOM 793 C C . GLN A 1 98 ? 12.151 3.064 18.094 1.00 73.38 96 GLN A C 1
ATOM 794 O O . GLN A 1 98 ? 11.772 4.086 18.677 1.00 76.64 96 GLN A O 1
ATOM 800 N N . GLU A 1 99 ? 11.604 2.648 16.954 1.00 70.34 97 GLU A N 1
ATOM 801 C CA . GLU A 1 99 ? 10.581 3.410 16.251 1.00 70.50 97 GLU A CA 1
ATOM 802 C C . GLU A 1 99 ? 9.184 2.822 16.370 1.00 68.55 97 GLU A C 1
ATOM 803 O O . GLU A 1 99 ? 8.206 3.568 16.276 1.00 70.02 97 GLU A O 1
ATOM 809 N N . HIS A 1 100 ? 9.062 1.511 16.590 1.00 65.68 98 HIS A N 1
ATOM 810 C CA . HIS A 1 100 ? 7.772 0.839 16.503 1.00 63.50 98 HIS A CA 1
ATOM 811 C C . HIS A 1 100 ? 7.412 0.020 17.738 1.00 64.22 98 HIS A C 1
ATOM 812 O O . HIS A 1 100 ? 6.375 -0.655 17.729 1.00 63.31 98 HIS A O 1
ATOM 819 N N . HIS A 1 101 ? 8.228 0.048 18.789 1.00 57.68 99 HIS A N 1
ATOM 820 C CA . HIS A 1 101 ? 7.926 -0.742 19.976 1.00 57.89 99 HIS A CA 1
ATOM 821 C C . HIS A 1 101 ? 6.656 -0.232 20.648 1.00 59.09 99 HIS A C 1
ATOM 822 O O . HIS A 1 101 ? 6.425 0.977 20.747 1.00 60.88 99 HIS A O 1
ATOM 829 N N . GLU A 1 102 ? 5.825 -1.164 21.107 1.00 58.40 100 GLU A N 1
ATOM 830 C CA . GLU A 1 102 ? 4.562 -0.803 21.730 1.00 59.60 100 GLU A CA 1
ATOM 831 C C . GLU A 1 102 ? 4.789 -0.370 23.177 1.00 61.91 100 GLU A C 1
ATOM 832 O O . GLU A 1 102 ? 5.918 -0.324 23.674 1.00 62.93 100 GLU A O 1
ATOM 838 N N . GLU A 1 103 ? 3.691 -0.051 23.866 1.00 63.07 101 GLU A N 1
ATOM 839 C CA . GLU A 1 103 ? 3.779 0.485 25.219 1.00 65.66 101 GLU A CA 1
ATOM 840 C C . GLU A 1 103 ? 4.308 -0.531 26.224 1.00 65.30 101 GLU A C 1
ATOM 841 O O . GLU A 1 103 ? 4.726 -0.139 27.319 1.00 68.04 101 GLU A O 1
ATOM 847 N N . ASP A 1 104 ? 4.296 -1.819 25.888 1.00 62.19 102 ASP A N 1
ATOM 848 C CA . ASP A 1 104 ? 4.901 -2.839 26.732 1.00 61.93 102 ASP A CA 1
ATOM 849 C C . ASP A 1 104 ? 6.391 -3.007 26.462 1.00 61.32 102 ASP A C 1
ATOM 850 O O . ASP A 1 104 ? 6.996 -3.957 26.969 1.00 61.44 102 ASP A O 1
ATOM 855 N N . PHE A 1 105 ? 6.982 -2.110 25.670 1.00 60.79 103 PHE A N 1
ATOM 856 C CA . PHE A 1 105 ? 8.396 -2.130 25.301 1.00 60.27 103 PHE A CA 1
ATOM 857 C C . PHE A 1 105 ? 8.770 -3.361 24.484 1.00 57.00 103 PHE A C 1
ATOM 858 O O . PHE A 1 105 ? 9.948 -3.724 24.407 1.00 56.84 103 PHE A O 1
ATOM 866 N N . PHE A 1 106 ? 7.788 -4.008 23.864 1.00 54.71 104 PHE A N 1
ATOM 867 C CA . PHE A 1 106 ? 8.019 -5.138 22.978 1.00 52.56 104 PHE A CA 1
ATOM 868 C C . PHE A 1 106 ? 7.815 -4.709 21.532 1.00 50.34 104 PHE A C 1
ATOM 869 O O . PHE A 1 106 ? 6.950 -3.879 21.237 1.00 50.03 104 PHE A O 1
ATOM 877 N N . LEU A 1 107 ? 8.618 -5.272 20.637 1.00 49.06 105 LEU A N 1
ATOM 878 C CA . LEU A 1 107 ? 8.437 -5.101 19.203 1.00 46.77 105 LEU A CA 1
ATOM 879 C C . LEU A 1 107 ? 7.660 -6.293 18.666 1.00 45.54 105 LEU A C 1
ATOM 880 O O . LEU A 1 107 ? 8.027 -7.445 18.921 1.00 45.81 105 LEU A O 1
ATOM 885 N N . TYR A 1 108 ? 6.580 -6.018 17.943 1.00 44.69 106 TYR A N 1
ATOM 886 C CA . TYR A 1 108 ? 5.709 -7.054 17.407 1.00 43.65 106 TYR A CA 1
ATOM 887 C C . TYR A 1 108 ? 5.856 -7.106 15.894 1.00 42.40 106 TYR A C 1
ATOM 888 O O . TYR A 1 108 ? 5.736 -6.078 15.220 1.00 41.68 106 TYR A O 1
ATOM 897 N N . ILE A 1 109 ? 6.116 -8.301 15.368 1.00 42.59 107 ILE A N 1
ATOM 898 C CA . ILE A 1 109 ? 6.288 -8.520 13.937 1.00 42.48 107 ILE A CA 1
ATOM 899 C C . ILE A 1 109 ? 5.389 -9.674 13.519 1.00 42.96 107 ILE A C 1
ATOM 900 O O . ILE A 1 109 ? 5.443 -10.754 14.113 1.00 43.38 107 ILE A O 1
ATOM 905 N N . ALA A 1 110 ? 4.555 -9.442 12.514 1.00 43.27 108 ALA A N 1
ATOM 906 C CA . ALA A 1 110 ? 3.756 -10.495 11.909 1.00 44.03 108 ALA A CA 1
ATOM 907 C C . ALA A 1 110 ? 4.359 -10.868 10.563 1.00 44.34 108 ALA A C 1
ATOM 908 O O . ALA A 1 110 ? 4.952 -10.030 9.880 1.00 43.96 108 ALA A O 1
ATOM 910 N N . TYR A 1 111 ? 4.218 -12.137 10.190 1.00 45.17 109 TYR A N 1
ATOM 911 C CA . TYR A 1 111 ? 4.747 -12.620 8.925 1.00 45.10 109 TYR A CA 1
ATOM 912 C C . TYR A 1 111 ? 3.653 -13.323 8.137 1.00 45.89 109 TYR A C 1
ATOM 913 O O . TYR A 1 111 ? 2.695 -13.853 8.706 1.00 46.28 109 TYR A O 1
ATOM 922 N N . SER A 1 112 ? 3.808 -13.322 6.815 1.00 46.00 110 SER A N 1
ATOM 923 C CA . SER A 1 112 ? 2.821 -13.918 5.927 1.00 47.23 110 SER A CA 1
ATOM 924 C C . SER A 1 112 ? 3.483 -14.224 4.593 1.00 47.22 110 SER A C 1
ATOM 925 O O . SER A 1 112 ? 4.566 -13.720 4.285 1.00 44.80 110 SER A O 1
ATOM 928 N N . ASP A 1 113 ? 2.813 -15.064 3.804 1.00 53.66 111 ASP A N 1
ATOM 929 C CA . ASP A 1 113 ? 3.273 -15.355 2.454 1.00 54.87 111 ASP A CA 1
ATOM 930 C C . ASP A 1 113 ? 2.891 -14.263 1.465 1.00 56.99 111 ASP A C 1
ATOM 931 O O . ASP A 1 113 ? 3.474 -14.201 0.379 1.00 55.74 111 ASP A O 1
ATOM 936 N N . GLU A 1 114 ? 1.931 -13.414 1.813 1.00 60.56 112 GLU A N 1
ATOM 937 C CA . GLU A 1 114 ? 1.495 -12.316 0.964 1.00 63.39 112 GLU A CA 1
ATOM 938 C C . GLU A 1 114 ? 2.058 -10.996 1.475 1.00 55.01 112 GLU A C 1
ATOM 939 O O . GLU A 1 114 ? 2.502 -10.880 2.619 1.00 48.17 112 GLU A O 1
ATOM 945 N N . SER A 1 115 ? 2.030 -9.991 0.605 1.00 55.92 113 SER A N 1
ATOM 946 C CA . SER A 1 115 ? 2.599 -8.688 0.913 1.00 49.42 113 SER A CA 1
ATOM 947 C C . SER A 1 115 ? 1.581 -7.712 1.489 1.00 54.96 113 SER A C 1
ATOM 948 O O . SER A 1 115 ? 1.847 -6.506 1.516 1.00 52.50 113 SER A O 1
ATOM 951 N N . VAL A 1 116 ? 0.428 -8.195 1.942 1.00 63.07 114 VAL A N 1
ATOM 952 C CA . VAL A 1 116 ? -0.622 -7.335 2.475 1.00 69.60 114 VAL A CA 1
ATOM 953 C C . VAL A 1 116 ? -1.191 -7.980 3.732 1.00 72.04 114 VAL A C 1
ATOM 954 O O . VAL A 1 116 ? -1.331 -9.205 3.804 1.00 73.86 114 VAL A O 1
ATOM 958 N N . TYR A 1 117 ? -1.508 -7.144 4.722 1.00 72.60 115 TYR A N 1
ATOM 959 C CA . TYR A 1 117 ? -2.032 -7.557 6.030 1.00 74.75 115 TYR A CA 1
ATOM 960 C C . TYR A 1 117 ? -1.348 -8.801 6.594 1.00 68.82 115 TYR A C 1
ATOM 961 O O . TYR A 1 117 ? -1.730 -9.302 7.652 1.00 70.22 115 TYR A O 1
ATOM 970 N N . SER B 2 2 ? 19.470 -21.799 23.203 1.00 102.19 30 SER B N 1
ATOM 971 C CA . SER B 2 2 ? 19.715 -20.826 24.262 1.00 103.45 30 SER B CA 1
ATOM 972 C C . SER B 2 2 ? 18.445 -20.042 24.578 1.00 100.18 30 SER B C 1
ATOM 973 O O . SER B 2 2 ? 18.086 -19.112 23.856 1.00 96.73 30 SER B O 1
ATOM 976 N N . GLU B 2 3 ? 17.769 -20.420 25.662 1.00 101.41 31 GLU B N 1
ATOM 977 C CA . GLU B 2 3 ? 16.503 -19.813 26.044 1.00 99.28 31 GLU B CA 1
ATOM 978 C C . GLU B 2 3 ? 16.517 -19.434 27.517 1.00 102.38 31 GLU B C 1
ATOM 979 O O . GLU B 2 3 ? 17.035 -20.178 28.355 1.00 106.16 31 GLU B O 1
ATOM 985 N N . VAL B 2 4 ? 15.943 -18.274 27.824 1.00 99.82 32 VAL B N 1
ATOM 986 C CA . VAL B 2 4 ? 15.681 -17.848 29.194 1.00 102.19 32 VAL B CA 1
ATOM 987 C C . VAL B 2 4 ? 14.195 -17.529 29.297 1.00 99.25 32 VAL B C 1
ATOM 988 O O . VAL B 2 4 ? 13.701 -16.618 28.620 1.00 95.91 32 VAL B O 1
ATOM 992 N N . ASP B 2 5 ? 13.487 -18.289 30.140 1.00 100.70 33 ASP B N 1
ATOM 993 C CA . ASP B 2 5 ? 12.029 -18.275 30.261 1.00 98.63 33 ASP B CA 1
ATOM 994 C C . ASP B 2 5 ? 11.321 -18.040 28.929 1.00 93.63 33 ASP B C 1
ATOM 995 O O . ASP B 2 5 ? 10.373 -17.252 28.852 1.00 91.14 33 ASP B O 1
ATOM 1000 N N . GLY B 2 6 ? 11.772 -18.721 27.876 1.00 92.50 34 GLY B N 1
ATOM 1001 C CA . GLY B 2 6 ? 11.100 -18.696 26.594 1.00 88.35 34 GLY B CA 1
ATOM 1002 C C . GLY B 2 6 ? 11.643 -17.718 25.575 1.00 86.02 34 GLY B C 1
ATOM 1003 O O . GLY B 2 6 ? 11.080 -17.625 24.478 1.00 82.58 34 GLY B O 1
ATOM 1004 N N . TRP B 2 7 ? 12.713 -16.992 25.890 1.00 88.00 35 TRP B N 1
ATOM 1005 C CA . TRP B 2 7 ? 13.285 -16.004 24.983 1.00 86.29 35 TRP B CA 1
ATOM 1006 C C . TRP B 2 7 ? 14.511 -16.591 24.294 1.00 87.74 35 TRP B C 1
ATOM 1007 O O . TRP B 2 7 ? 15.456 -17.022 24.963 1.00 91.43 35 TRP B O 1
ATOM 1018 N N . LEU B 2 8 ? 14.497 -16.597 22.963 1.00 85.04 36 LEU B N 1
ATOM 1019 C CA . LEU B 2 8 ? 15.620 -17.108 22.187 1.00 86.34 36 LEU B CA 1
ATOM 1020 C C . LEU B 2 8 ? 16.700 -16.039 22.078 1.00 87.67 36 LEU B C 1
ATOM 1021 O O . LEU B 2 8 ? 16.433 -14.920 21.625 1.00 85.45 36 LEU B O 1
ATOM 1026 N N . ILE B 2 9 ? 17.915 -16.381 22.492 1.00 91.48 37 ILE B N 1
ATOM 1027 C CA . ILE B 2 9 ? 19.055 -15.475 22.400 1.00 93.43 37 ILE B CA 1
ATOM 1028 C C . ILE B 2 9 ? 19.712 -15.676 21.042 1.00 92.76 37 ILE B C 1
ATOM 1029 O O . ILE B 2 9 ? 20.165 -16.779 20.717 1.00 94.10 37 ILE B O 1
ATOM 1034 N N . ILE B 2 10 ? 19.764 -14.610 20.248 1.00 90.90 38 ILE B N 1
ATOM 1035 C CA . ILE B 2 10 ? 20.320 -14.642 18.901 1.00 90.18 38 ILE B CA 1
ATOM 1036 C C . ILE B 2 10 ? 21.644 -13.892 18.911 1.00 93.38 38 ILE B C 1
ATOM 1037 O O . ILE B 2 10 ? 21.745 -12.804 19.490 1.00 94.11 38 ILE B O 1
ATOM 1042 N N . ASP B 2 11 ? 22.657 -14.479 18.284 1.00 95.54 39 ASP B N 1
ATOM 1043 C CA . ASP B 2 11 ? 23.967 -13.859 18.154 1.00 98.84 39 ASP B CA 1
ATOM 1044 C C . ASP B 2 11 ? 24.166 -13.335 16.736 1.00 97.25 39 ASP B C 1
ATOM 1045 O O . ASP B 2 11 ? 23.460 -13.718 15.799 1.00 94.09 39 ASP B O 1
ATOM 1050 N N . LEU B 2 12 ? 25.139 -12.442 16.591 1.00 99.73 40 LEU B N 1
ATOM 1051 C CA . LEU B 2 12 ? 25.446 -11.895 15.279 1.00 98.88 40 LEU B CA 1
ATOM 1052 C C . LEU B 2 12 ? 26.189 -12.933 14.440 1.00 100.56 40 LEU B C 1
ATOM 1053 O O . LEU B 2 12 ? 27.103 -13.599 14.939 1.00 104.30 40 LEU B O 1
ATOM 1058 N N . PRO B 2 13 ? 25.821 -13.098 13.161 1.00 98.08 41 PRO B N 1
ATOM 1059 C CA . PRO B 2 13 ? 26.458 -14.078 12.274 1.00 99.65 41 PRO B CA 1
ATOM 1060 C C . PRO B 2 13 ? 27.892 -13.704 11.910 1.00 103.89 41 PRO B C 1
ATOM 1061 O O . PRO B 2 13 ? 28.724 -14.600 11.772 1.00 106.95 41 PRO B O 1
#

Organism: Homo sapiens (NCBI:txid9606)

Foldseek 3Di:
DDVVPVVDPLVRLLVVLVVCCVVCVQWAAEFEAADPPADAAGADDGDTGGLAAFQLNVVVVRCVRSPPDPPFDKFKAFPFAGDDRRHGVNVQQVVRQDNSSYTYIHMHRDHGD/DDDVRDDDDDDD

Radius of gyration: 13.74 Å; Cα 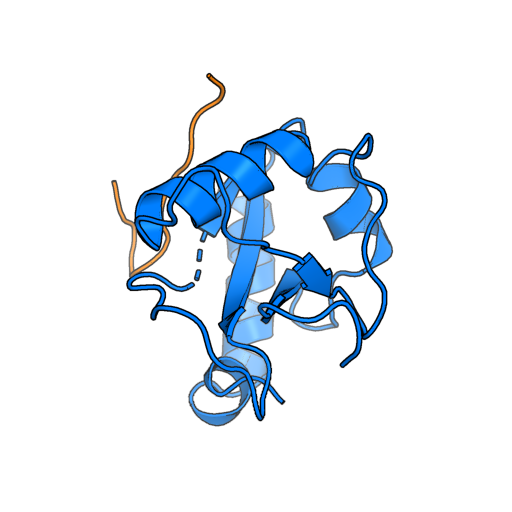contacts (8 Å, |Δi|>4): 202; chains: 2; bounding box: 32×28×37 Å

InterPro domains:
  IPR004241 Autophagy protein Atg8 ubiquitin-like [PF02991] (13-116)
  IPR004241 Autophagy protein Atg8 ubiquitin-like [PTHR10969] (2-116)
  IPR029071 Ubiquitin-like domain superfamily [SSF54236] (1-116)

GO terms:
  GO:0008429 phosphatidylethanolamine binding (F, IDA)
  GO:0005515 protein binding (F, IPI)
  GO:0005776 autophagosome (C, IDA)
  GO:0061709 reticulophagy (P, IDA)
  GO:0035020 regulation of Rac protein signal transduction (P, IMP)
  GO:1902524 positive regulation of protein K48-linked ubiquitination (P, IMP)
  GO:0032436 positive regulation of proteasomal ubiquitin-dependent protein catabolic process (P, IMP)
  GO:0005886 plasma membrane (C, TAS)
  GO:0006605 protein targeting (P, TAS)
  GO:0007268 chemical synaptic transmission (P, TAS)
  GO:0000421 autophagosome membrane (C, TAS)
  GO:0005829 cytosol (C, TAS)
  GO:0000421 autophagosome membrane (C, IDA)
  GO:0008625 extrinsic apoptotic signaling pathway via death domain receptors (P, IDA)
  GO:0048487 beta-tubulin binding (F, IDA)
  GO:0050811 GABA receptor binding (F, IPI)
  GO:0031625 ubiquitin protein ligase binding (F, IPI)

B-factor: mean 70.58, std 18.82, range [36.26, 120.32]

Nearest PDB structures (foldseek):
  7lsw-assembly1_C  TM=1.003E+00  e=6.985E-22  Homo sapiens
  7lsw-assembly4_F  TM=9.910E-01  e=6.117E-22  Homo sapiens
  6yop-assembly1_A  TM=9.974E-01  e=2.159E-21  Homo sapiens
  7lsw-assembly3_E  TM=9.910E-01  e=2.466E-21  Homo sapiens
  7brt-assembly1_B  TM=9.925E-01  e=3.672E-21  Homo sapiens

Solvent-accessible surface area: 7336 Å² total